Protein AF-A0A940IIM4-F1 (afdb_monomer)

Foldseek 3Di:
DDDDDDDDDDDDDDDDDDDDDDDDDPPDDDPDDDPPPDFFWKDFPDPLDIQGVVQVWDWDQDQVQQWIKTAHPVRQKMKIWGWPHQPADAQDKIKIQIDIGPGPDDPRIFIWGFHDDDDQWTWIDGPTMIGIHGRD

Nearest PDB structures (foldseek):
  1lf9-assembly2_B  TM=3.739E-01  e=6.041E-01  Thermoanaerobacterium thermosaccharolyticum
  4oru-assembly3_B  TM=4.329E-01  e=4.471E+00  Homo sapiens
  6szw-assembly1_C  TM=2.345E-01  e=4.242E+00  Homo sapiens
  6szw-assembly1_A  TM=2.875E-01  e=8.869E+00  Homo sapiens

Mean predicted aligned error: 13.31 Å

pLDDT: mean 73.05, std 22.97, range [29.28, 95.75]

Secondary structure (DSSP, 8-state):
----------------------------S-TT--TT--SSEEEETTTTEEEEGGGT-EEEEETTTTEEEEE-TTSS-EEEEEESS---STT-EEEEEEEEESS----SEEEEEEEEEETTEEEEE-SS-EEEEE--

Solvent-accessible surface area (backbone atoms only — not comparable to full-atom values): 8562 Å² total; per-residue (Å²): 133,82,90,82,91,79,90,85,89,80,83,88,82,86,89,76,81,89,81,82,90,80,79,85,73,83,75,72,92,67,91,83,72,66,95,77,80,83,60,48,28,46,38,34,73,86,86,64,46,73,50,39,46,92,77,60,33,46,77,48,77,37,64,93,71,29,33,42,34,43,30,40,80,87,59,74,32,37,40,41,34,36,38,77,53,80,75,71,53,65,77,41,76,38,45,34,36,45,48,71,39,89,58,75,90,64,68,57,68,40,71,28,33,24,78,41,62,57,94,62,33,30,32,35,41,40,99,69,45,33,37,30,40,69,57,106

Radius of gyration: 24.55 Å; Cα contacts (8 Å, |Δi|>4): 242; chains: 1; bounding box: 95×34×37 Å

Sequence (136 aa):
MKRYLMFAASAAALFLAAGCSEEQKTAAVFGGFDTECRTVGLYFPGALGSFTEEYGVQVCMNPQRRTFRLQDSDQSRFAHVVFSSVPSVVSDRVTAEVTVRGLAAVGSSIEMEVVKAEGNRVWLSSETVNMIIPAL

Structure (mmCIF, N/CA/C/O backbone):
data_AF-A0A940IIM4-F1
#
_entry.id   AF-A0A940IIM4-F1
#
loop_
_atom_site.group_PDB
_atom_site.id
_atom_site.type_symbol
_atom_site.label_atom_id
_atom_site.label_alt_id
_atom_site.label_comp_id
_atom_site.label_asym_id
_atom_site.label_entity_id
_atom_site.label_seq_id
_atom_site.pdbx_PDB_ins_code
_atom_site.Cartn_x
_atom_site.Cartn_y
_atom_site.Cartn_z
_atom_site.occupancy
_atom_site.B_iso_or_equiv
_atom_site.auth_seq_id
_atom_site.auth_comp_id
_atom_site.auth_asym_id
_atom_site.auth_atom_id
_atom_site.pdbx_PDB_model_num
ATOM 1 N N . MET A 1 1 ? -81.853 -18.417 -5.740 1.00 37.16 1 MET A N 1
ATO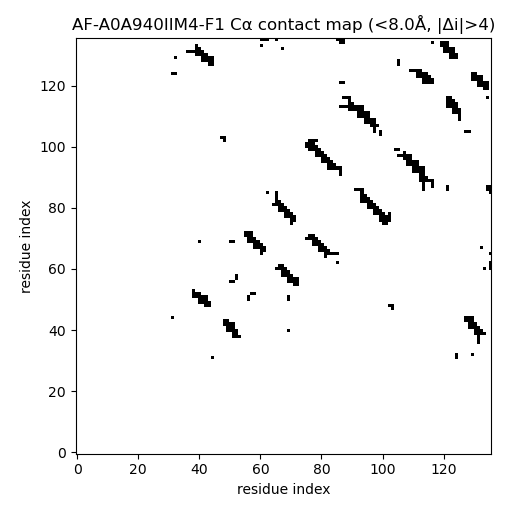M 2 C CA . MET A 1 1 ? -81.445 -19.581 -4.920 1.00 37.16 1 MET A CA 1
ATOM 3 C C . MET A 1 1 ? -79.913 -19.638 -4.869 1.00 37.16 1 MET A C 1
ATOM 5 O O . MET A 1 1 ? -79.323 -19.447 -5.916 1.00 37.16 1 MET A O 1
ATOM 9 N N . LYS A 1 2 ? -79.335 -19.808 -3.660 1.00 34.62 2 LYS A N 1
ATOM 10 C CA . LYS A 1 2 ? -78.003 -20.357 -3.239 1.00 34.62 2 LYS A CA 1
ATOM 11 C C . LYS A 1 2 ? -76.786 -20.231 -4.204 1.00 34.62 2 LYS A C 1
ATOM 13 O O . LYS A 1 2 ? -76.852 -20.759 -5.299 1.00 34.62 2 LYS A O 1
ATOM 18 N N . ARG A 1 3 ? -75.729 -19.458 -3.848 1.00 40.84 3 ARG A N 1
ATOM 19 C CA . ARG A 1 3 ? -74.383 -19.840 -3.271 1.00 40.84 3 ARG A CA 1
ATOM 20 C C . ARG A 1 3 ? -73.577 -20.818 -4.165 1.00 40.84 3 ARG A C 1
ATOM 22 O O . ARG A 1 3 ? -74.174 -21.777 -4.618 1.00 40.84 3 ARG A O 1
ATOM 29 N N . TYR A 1 4 ? -72.299 -20.593 -4.529 1.00 36.41 4 TYR A N 1
ATOM 30 C CA . TYR A 1 4 ? -71.030 -20.759 -3.761 1.00 36.41 4 TYR A CA 1
ATOM 31 C C . TYR A 1 4 ? -69.839 -20.046 -4.488 1.00 36.41 4 TYR A C 1
ATOM 33 O O . TYR A 1 4 ? -69.863 -19.993 -5.710 1.00 36.41 4 TYR A O 1
ATOM 41 N N . LEU A 1 5 ? -68.951 -19.290 -3.797 1.00 34.78 5 LEU A N 1
ATOM 42 C CA . LEU A 1 5 ? -67.519 -19.580 -3.449 1.00 34.78 5 LEU A CA 1
ATOM 43 C C . LEU A 1 5 ? -66.604 -19.971 -4.647 1.00 34.78 5 LEU A C 1
ATOM 45 O O . LEU A 1 5 ? -67.006 -20.819 -5.421 1.00 34.78 5 LEU A O 1
ATOM 49 N N . MET A 1 6 ? -65.345 -19.543 -4.846 1.00 30.58 6 MET A N 1
ATOM 50 C CA . MET A 1 6 ? -64.357 -18.715 -4.130 1.00 30.58 6 MET A CA 1
ATOM 51 C C . MET A 1 6 ? -63.137 -18.504 -5.082 1.00 30.58 6 MET A C 1
ATOM 53 O O . MET A 1 6 ? -62.854 -19.386 -5.883 1.00 30.58 6 MET A O 1
ATOM 57 N N . PHE A 1 7 ? -62.451 -17.356 -4.976 1.00 31.06 7 PHE A N 1
ATOM 58 C CA . PHE A 1 7 ? -61.036 -17.026 -5.292 1.00 31.06 7 PHE A CA 1
ATOM 59 C C . PHE A 1 7 ? -60.183 -17.861 -6.280 1.00 31.06 7 PHE A C 1
ATOM 61 O O . PHE A 1 7 ? -59.894 -19.021 -6.015 1.00 31.06 7 PHE A O 1
ATOM 68 N N . ALA A 1 8 ? -59.556 -17.173 -7.250 1.00 32.66 8 ALA A N 1
ATOM 69 C CA . ALA A 1 8 ? -58.097 -17.204 -7.476 1.00 32.66 8 ALA A CA 1
ATOM 70 C C . ALA A 1 8 ? -57.668 -16.098 -8.465 1.00 32.66 8 ALA A C 1
ATOM 72 O O . ALA A 1 8 ? -58.083 -16.089 -9.620 1.00 32.66 8 ALA A O 1
ATOM 73 N N . ALA A 1 9 ? -56.829 -15.169 -8.001 1.00 41.44 9 ALA A N 1
ATOM 74 C CA . ALA A 1 9 ? -56.114 -14.198 -8.823 1.00 41.44 9 ALA A CA 1
ATOM 75 C C . ALA A 1 9 ? -54.697 -14.727 -9.114 1.00 41.44 9 ALA A C 1
ATOM 77 O O . ALA A 1 9 ? -53.986 -15.121 -8.192 1.00 41.44 9 ALA A O 1
ATOM 78 N N . SER A 1 10 ? -54.290 -14.745 -10.384 1.00 33.25 10 SER A N 1
ATOM 79 C CA . SER A 1 10 ? -52.907 -14.964 -10.845 1.00 33.25 10 SER A CA 1
ATOM 80 C C . SER A 1 10 ? -52.863 -14.558 -12.325 1.00 33.25 10 SER A C 1
ATOM 82 O O . SER A 1 10 ? -53.658 -15.074 -13.100 1.00 33.25 10 SER A O 1
ATOM 84 N N . ALA A 1 11 ? -52.208 -13.463 -12.716 1.00 32.41 11 ALA A N 1
ATOM 85 C CA . ALA A 1 11 ? -50.764 -13.251 -12.887 1.00 32.41 11 ALA A CA 1
ATOM 86 C C . ALA A 1 11 ? -50.351 -13.379 -14.369 1.00 32.41 11 ALA A C 1
ATOM 88 O O . ALA A 1 11 ? -50.888 -14.208 -15.094 1.00 32.41 11 ALA A O 1
ATOM 89 N N . ALA A 1 12 ? -49.347 -12.577 -14.745 1.00 33.41 12 ALA A N 1
ATOM 90 C CA . ALA A 1 12 ? -48.648 -12.499 -16.035 1.00 33.41 12 ALA A CA 1
ATOM 91 C C . ALA A 1 12 ? -49.372 -11.751 -17.173 1.00 33.41 12 ALA A C 1
ATOM 93 O O . ALA A 1 12 ? -50.559 -11.922 -17.401 1.00 33.41 12 ALA A O 1
ATOM 94 N N . ALA A 1 13 ? -48.719 -10.942 -18.000 1.00 34.78 13 ALA A N 1
ATOM 95 C CA . ALA A 1 13 ? -47.418 -10.278 -17.960 1.00 34.78 13 ALA A CA 1
ATOM 96 C C . ALA A 1 13 ? -47.465 -9.285 -19.133 1.00 34.78 13 ALA A C 1
ATOM 98 O O . ALA A 1 13 ? -47.603 -9.711 -20.278 1.00 34.78 13 ALA A O 1
ATOM 99 N N . LEU A 1 14 ? -47.380 -7.981 -18.871 1.00 34.72 14 LEU A N 1
ATOM 100 C CA . LEU A 1 14 ? -47.212 -6.980 -19.924 1.00 34.72 14 LEU A CA 1
ATOM 101 C C . LEU A 1 14 ? -45.745 -6.541 -19.897 1.00 34.72 14 LEU A C 1
ATOM 103 O O . LEU A 1 14 ? -45.348 -5.731 -19.064 1.00 34.72 14 LEU A O 1
ATOM 107 N N . PHE A 1 15 ? -44.924 -7.132 -20.765 1.00 34.31 15 PHE A N 1
ATOM 108 C CA . PHE A 1 15 ? -43.585 -6.619 -21.044 1.00 34.31 15 PHE A CA 1
ATOM 109 C C . PHE A 1 15 ? -43.740 -5.357 -21.900 1.00 34.31 15 PHE A C 1
ATOM 111 O O . PHE A 1 15 ? -44.041 -5.451 -23.090 1.00 34.31 15 PHE A O 1
ATOM 118 N N . LEU A 1 16 ? -43.541 -4.182 -21.300 1.00 38.44 16 LEU A N 1
ATOM 119 C CA . LEU A 1 16 ? -43.208 -2.966 -22.037 1.00 38.44 16 LEU A CA 1
ATOM 120 C C . LEU A 1 16 ? -41.728 -2.656 -21.824 1.00 38.44 16 LEU A C 1
ATOM 122 O O . LEU A 1 16 ? -41.236 -2.613 -20.698 1.00 38.44 16 LEU A O 1
ATOM 126 N N . ALA A 1 17 ? -41.032 -2.472 -22.938 1.00 41.31 17 ALA A N 1
ATOM 127 C CA . ALA A 1 17 ? -39.642 -2.075 -22.989 1.00 41.31 17 ALA A CA 1
ATOM 128 C C . ALA A 1 17 ? -39.468 -0.562 -22.776 1.00 41.31 17 ALA A C 1
ATOM 130 O O . ALA A 1 17 ? -40.323 0.229 -23.163 1.00 41.31 17 ALA A O 1
ATOM 131 N N . ALA A 1 18 ? -38.265 -0.237 -22.295 1.00 39.12 18 ALA A N 1
ATOM 132 C CA . ALA A 1 18 ? -37.497 0.989 -22.511 1.00 39.12 18 ALA A CA 1
ATOM 133 C C . ALA A 1 18 ? -37.962 2.289 -21.826 1.00 39.12 18 ALA A C 1
ATOM 135 O O . ALA A 1 18 ? -38.990 2.870 -22.154 1.00 39.12 18 ALA A O 1
ATOM 136 N N . GLY A 1 19 ? -37.087 2.820 -20.966 1.00 30.81 19 GLY A N 1
ATOM 137 C CA . GLY A 1 19 ? -37.141 4.214 -20.530 1.00 30.81 19 GLY A CA 1
ATOM 138 C C . GLY A 1 19 ? -36.166 4.526 -19.399 1.00 30.81 19 GLY A C 1
ATOM 139 O O . GLY A 1 19 ? -36.489 4.295 -18.246 1.00 30.81 19 GLY A O 1
ATOM 140 N N . CYS A 1 20 ? -34.980 5.008 -19.774 1.00 29.28 20 CYS A N 1
ATOM 141 C CA . CYS A 1 20 ? -33.985 5.778 -19.018 1.00 29.28 20 CYS A CA 1
ATOM 142 C C . CYS A 1 20 ? -33.944 5.680 -17.480 1.00 29.28 20 CYS A C 1
ATOM 144 O O . CYS A 1 20 ? -34.740 6.266 -16.755 1.00 29.28 20 CYS A O 1
ATOM 146 N N . SER A 1 21 ? -32.873 5.029 -17.026 1.00 44.31 21 SER A N 1
ATOM 147 C CA . SER A 1 21 ? -32.283 5.139 -15.694 1.00 44.31 21 SER A CA 1
ATOM 148 C C . SER A 1 21 ? -31.829 6.575 -15.407 1.00 44.31 21 SER A C 1
ATOM 150 O O . SER A 1 21 ? -30.899 7.051 -16.054 1.00 44.31 21 SER A O 1
ATOM 152 N N . GLU A 1 22 ? -32.372 7.183 -14.360 1.00 40.38 22 GLU A N 1
ATOM 153 C CA . GLU A 1 22 ? -31.678 8.188 -13.552 1.00 40.38 22 GLU A CA 1
ATOM 154 C C . GLU A 1 22 ? -31.971 7.889 -12.080 1.00 40.38 22 GLU A C 1
ATOM 156 O O . GLU A 1 22 ? -32.829 8.501 -11.451 1.00 40.38 22 GLU A O 1
ATOM 161 N N . GLU A 1 23 ? -31.267 6.905 -11.520 1.00 41.72 23 GLU A N 1
ATOM 162 C CA . GLU A 1 23 ? -31.145 6.806 -10.069 1.00 41.72 23 GLU A CA 1
ATOM 163 C C . GLU A 1 23 ? -29.920 7.616 -9.645 1.00 41.72 23 GLU A C 1
ATOM 165 O O . GLU A 1 23 ? -28.772 7.276 -9.941 1.00 41.72 23 GLU A O 1
ATOM 170 N N . GLN A 1 24 ? -30.205 8.746 -8.994 1.00 42.72 24 GLN A N 1
ATOM 171 C CA . GLN A 1 24 ? -29.242 9.633 -8.356 1.00 42.72 24 GLN A CA 1
ATOM 172 C C . GLN A 1 24 ? -28.289 8.826 -7.474 1.00 42.72 24 GLN A C 1
ATOM 174 O O . GLN A 1 24 ? -28.634 8.411 -6.369 1.00 42.72 24 GLN A O 1
ATOM 179 N N . LYS A 1 25 ? -27.052 8.651 -7.938 1.00 33.31 25 LYS A N 1
ATOM 180 C CA . LYS A 1 25 ? -25.960 8.200 -7.085 1.00 33.31 25 LYS A CA 1
ATOM 181 C C . LYS A 1 25 ? -25.327 9.438 -6.472 1.00 33.31 25 LYS A C 1
ATOM 183 O O . LYS A 1 25 ? -24.528 10.125 -7.104 1.00 33.31 25 LYS A O 1
ATOM 188 N N . THR A 1 26 ? -25.703 9.730 -5.232 1.00 32.69 26 THR A N 1
ATOM 189 C CA . THR A 1 26 ? -24.929 10.567 -4.315 1.00 32.69 26 THR A CA 1
ATOM 190 C C . THR A 1 26 ? -23.559 9.911 -4.144 1.00 32.69 26 THR A C 1
ATOM 192 O O . THR A 1 26 ? -23.334 9.092 -3.256 1.00 32.69 26 THR A O 1
ATOM 195 N N . ALA A 1 27 ? -22.644 10.219 -5.061 1.00 34.84 27 ALA A N 1
ATOM 196 C CA . ALA A 1 27 ? -21.234 9.923 -4.912 1.00 34.84 27 ALA A CA 1
ATOM 197 C C . ALA A 1 27 ? -20.710 10.865 -3.829 1.00 34.84 27 ALA A C 1
ATOM 199 O O . ALA A 1 27 ? -20.414 12.034 -4.077 1.00 34.84 27 ALA A O 1
ATOM 200 N N . ALA A 1 28 ? -20.691 10.362 -2.597 1.00 33.69 28 ALA A N 1
ATOM 201 C CA . ALA A 1 28 ? -19.952 10.988 -1.522 1.00 33.69 28 ALA A CA 1
ATOM 202 C C . ALA A 1 28 ? -18.497 11.164 -1.974 1.00 33.69 28 ALA A C 1
ATOM 204 O O . ALA A 1 28 ? -17.912 10.289 -2.613 1.00 33.69 28 ALA A O 1
ATOM 205 N N . VAL A 1 29 ? -17.967 12.339 -1.666 1.00 38.88 29 VAL A N 1
ATOM 206 C CA . VAL A 1 29 ? -16.629 12.819 -1.990 1.00 38.88 29 VAL A CA 1
ATOM 207 C C . VAL A 1 29 ? -15.575 11.838 -1.459 1.00 38.88 29 VAL A C 1
ATOM 209 O O . VAL A 1 29 ? -15.171 11.920 -0.308 1.00 38.88 29 VAL A O 1
ATOM 212 N N . PHE A 1 30 ? -15.128 10.918 -2.310 1.00 40.50 30 PHE A N 1
ATOM 213 C CA . PHE A 1 30 ? -13.870 10.185 -2.176 1.00 40.50 30 PHE A CA 1
ATOM 214 C C . PHE A 1 30 ? -13.122 10.380 -3.489 1.00 40.50 30 PHE A C 1
ATOM 216 O O . PHE A 1 30 ? -13.256 9.603 -4.434 1.00 40.50 30 PHE A O 1
ATOM 223 N N . GLY A 1 31 ? -12.398 11.493 -3.590 1.00 37.97 31 GLY A N 1
ATOM 224 C CA . GLY A 1 31 ? -11.491 11.699 -4.707 1.00 37.97 31 GLY A CA 1
ATOM 225 C C . GLY A 1 31 ? -10.435 10.596 -4.702 1.00 37.97 31 GLY A C 1
ATOM 226 O O . GLY A 1 31 ? -9.618 10.545 -3.793 1.00 37.97 31 GLY A O 1
ATOM 227 N N . GLY A 1 32 ? -10.453 9.732 -5.720 1.00 45.22 32 GLY A N 1
ATOM 228 C CA . GLY A 1 32 ? -9.254 9.007 -6.137 1.00 45.22 32 GLY A CA 1
ATOM 229 C C . GLY A 1 32 ? -9.166 7.503 -5.874 1.00 45.22 32 GLY A C 1
ATOM 230 O O . GLY A 1 32 ? -8.052 6.998 -5.901 1.00 45.22 32 GLY A O 1
ATOM 231 N N . PHE A 1 33 ? -10.259 6.757 -5.690 1.00 44.47 33 PHE A N 1
ATOM 232 C CA . PHE A 1 33 ? -10.231 5.310 -5.961 1.00 44.47 33 PHE A CA 1
ATOM 233 C C . PHE A 1 33 ? -11.003 5.035 -7.242 1.00 44.47 33 PHE A C 1
ATOM 235 O O . PHE A 1 33 ? -12.233 5.065 -7.253 1.00 44.47 33 PHE A O 1
ATOM 242 N N . ASP A 1 34 ? -10.275 4.786 -8.330 1.00 48.03 34 ASP A N 1
ATOM 243 C CA . ASP A 1 34 ? -10.913 4.319 -9.551 1.00 48.03 34 ASP A CA 1
ATOM 244 C C . ASP A 1 34 ? -11.561 2.963 -9.251 1.00 48.03 34 ASP A C 1
ATOM 246 O O . ASP A 1 34 ? -10.936 2.074 -8.661 1.00 48.03 34 ASP A O 1
ATOM 250 N N . THR A 1 35 ? -12.828 2.806 -9.626 1.00 47.91 35 THR A N 1
ATOM 251 C CA . THR A 1 35 ? -13.680 1.632 -9.347 1.00 47.91 35 THR A CA 1
ATOM 252 C C . THR A 1 35 ? -13.138 0.294 -9.892 1.00 47.91 35 THR A C 1
ATOM 254 O O . THR A 1 35 ? -13.760 -0.758 -9.708 1.00 47.91 35 THR A O 1
ATOM 257 N N . GLU A 1 36 ? -11.974 0.320 -10.539 1.00 49.16 36 GLU A N 1
ATOM 258 C CA . GLU A 1 36 ? -11.252 -0.806 -11.129 1.00 49.16 36 GLU A CA 1
ATOM 259 C C . GLU A 1 36 ? -10.174 -1.411 -10.212 1.00 49.16 36 GLU A C 1
ATOM 261 O O . GLU A 1 36 ? -9.768 -2.552 -10.432 1.00 49.16 36 GLU A O 1
ATOM 266 N N . CYS A 1 37 ? -9.740 -0.722 -9.147 1.00 58.34 37 CYS A N 1
ATOM 267 C CA . CYS A 1 37 ? -8.725 -1.258 -8.230 1.00 58.34 37 CYS A CA 1
ATOM 268 C C . CYS A 1 37 ? -9.311 -2.404 -7.386 1.00 58.34 37 CYS A C 1
ATOM 270 O O . CYS A 1 37 ? -10.020 -2.178 -6.399 1.00 58.34 37 CYS A O 1
ATOM 272 N N . ARG A 1 38 ? -9.029 -3.653 -7.779 1.00 67.62 38 ARG A N 1
ATOM 273 C CA . ARG A 1 38 ? -9.605 -4.859 -7.156 1.00 67.62 38 ARG A CA 1
ATOM 274 C C . ARG A 1 38 ? -8.589 -5.808 -6.544 1.00 67.62 38 ARG A C 1
ATOM 276 O O . ARG A 1 38 ? -9.009 -6.747 -5.871 1.00 67.62 38 ARG A O 1
ATOM 283 N N . THR A 1 39 ? -7.294 -5.607 -6.743 1.00 82.25 39 THR A N 1
ATOM 284 C CA . THR A 1 39 ? -6.260 -6.552 -6.300 1.00 82.25 39 THR A CA 1
ATOM 285 C C . THR A 1 39 ? -5.222 -5.891 -5.413 1.00 82.25 39 THR A C 1
ATOM 287 O O . THR A 1 39 ? -5.086 -4.667 -5.391 1.00 82.25 39 THR A O 1
ATOM 290 N N . VAL A 1 40 ? -4.533 -6.708 -4.615 1.00 87.94 40 VAL A N 1
ATOM 291 C CA . VAL A 1 40 ? -3.495 -6.234 -3.699 1.00 87.94 40 VAL A CA 1
ATOM 292 C C . VAL A 1 40 ? -2.383 -5.578 -4.516 1.00 87.94 40 VAL A C 1
ATOM 294 O O . VAL A 1 40 ? -1.917 -6.134 -5.514 1.00 87.94 40 VAL A O 1
ATOM 297 N N . GLY A 1 41 ? -1.994 -4.367 -4.125 1.00 89.69 41 GLY A N 1
ATOM 298 C CA . GLY A 1 41 ? -1.122 -3.547 -4.952 1.00 89.69 41 GLY A CA 1
ATOM 299 C C . GLY A 1 41 ? -0.893 -2.124 -4.451 1.00 89.69 41 GLY A C 1
ATOM 300 O O . GLY A 1 41 ? -1.578 -1.648 -3.544 1.00 89.69 41 GLY A O 1
ATOM 301 N N . LEU A 1 42 ? 0.069 -1.452 -5.088 1.00 88.31 42 LEU A N 1
ATOM 302 C CA . LEU A 1 42 ? 0.279 -0.003 -5.046 1.00 88.31 42 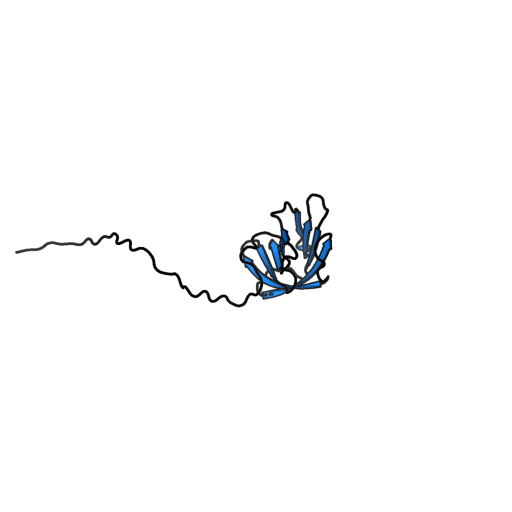LEU A CA 1
ATOM 303 C C . LEU A 1 42 ? -0.205 0.609 -6.369 1.00 88.31 42 LEU A C 1
ATOM 305 O O . LEU A 1 42 ? 0.130 0.119 -7.450 1.00 88.31 42 LEU A O 1
ATOM 309 N N . TYR A 1 43 ? -0.946 1.707 -6.278 1.00 86.25 43 TYR A N 1
ATOM 310 C CA . TYR A 1 43 ? -1.543 2.416 -7.404 1.00 86.25 43 TYR A CA 1
ATOM 311 C C . TYR A 1 43 ? -1.148 3.889 -7.338 1.00 86.25 43 TYR A C 1
ATOM 313 O O . TYR A 1 43 ? -1.412 4.563 -6.341 1.00 86.25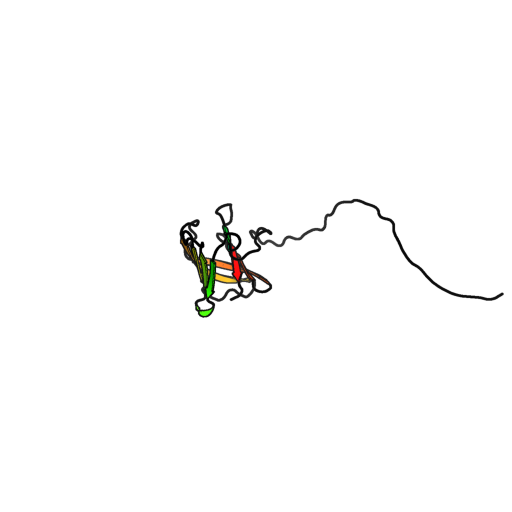 43 TYR A O 1
ATOM 321 N N . PHE A 1 44 ? -0.527 4.393 -8.402 1.00 79.94 44 PHE A N 1
ATOM 322 C CA . PHE A 1 44 ? -0.118 5.789 -8.493 1.00 79.94 44 PHE A CA 1
ATOM 323 C C . PHE A 1 44 ? -1.151 6.579 -9.307 1.00 79.94 44 PHE A C 1
ATOM 325 O O . PHE A 1 44 ? -1.386 6.238 -10.472 1.00 79.94 44 PHE A O 1
ATOM 332 N N . PRO A 1 45 ? -1.778 7.626 -8.738 1.00 73.44 45 P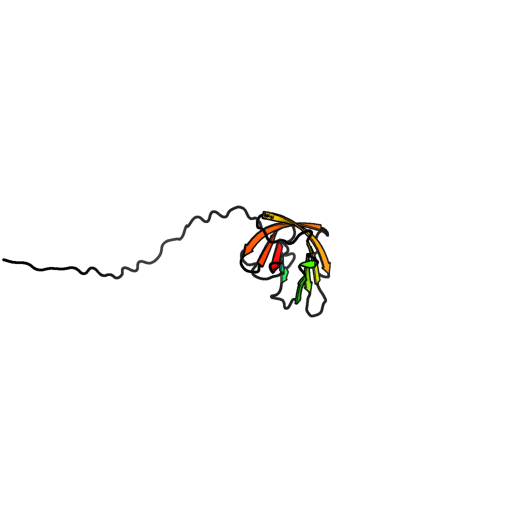RO A N 1
ATOM 333 C CA . PRO A 1 45 ? -2.682 8.491 -9.489 1.00 73.44 45 PRO A CA 1
ATOM 334 C C 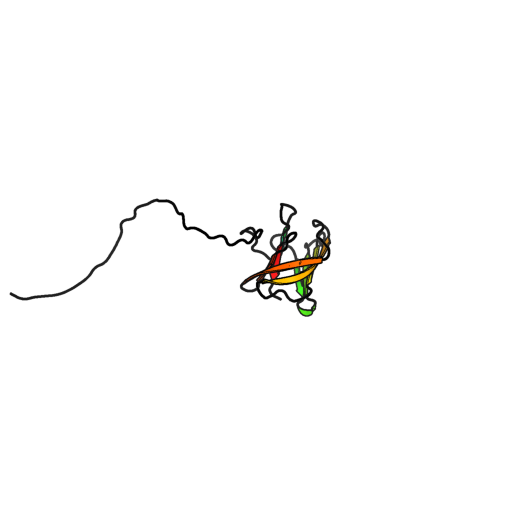. PRO A 1 45 ? -2.005 9.082 -10.740 1.00 73.44 45 PRO A C 1
ATOM 336 O O . PRO A 1 45 ? -0.826 9.427 -10.713 1.00 73.44 45 PRO A O 1
ATOM 339 N N . GLY A 1 46 ? -2.748 9.223 -11.845 1.00 64.00 46 GLY A N 1
ATOM 340 C CA . GLY A 1 46 ? -2.287 9.980 -13.022 1.00 64.00 46 GLY A CA 1
ATOM 341 C C . GLY A 1 46 ? -1.344 9.249 -13.989 1.00 64.00 46 GLY A C 1
ATOM 342 O O . GLY A 1 46 ? -0.380 9.842 -14.457 1.00 64.00 46 GLY A O 1
ATOM 343 N N . ALA A 1 47 ? -1.620 7.981 -14.320 1.00 53.78 47 ALA A N 1
ATOM 344 C CA . ALA A 1 47 ? -0.854 7.166 -15.284 1.00 53.78 47 ALA A CA 1
ATOM 345 C C . ALA A 1 47 ? 0.627 6.911 -14.921 1.00 53.78 47 ALA A C 1
ATOM 347 O O . ALA A 1 47 ? 1.388 6.390 -15.734 1.00 53.78 47 ALA A O 1
ATOM 348 N N . LEU A 1 48 ? 1.024 7.199 -13.678 1.00 59.66 48 LEU A N 1
ATOM 349 C CA . LEU A 1 48 ? 2.365 6.932 -13.143 1.00 59.66 48 LEU A CA 1
ATOM 350 C C . LEU A 1 48 ? 2.661 5.429 -12.953 1.00 59.66 48 LEU A C 1
ATOM 352 O O . LEU A 1 48 ? 3.805 5.046 -12.706 1.00 59.66 48 LEU A O 1
ATOM 356 N N . GLY A 1 49 ? 1.645 4.578 -13.117 1.00 68.12 49 GLY A N 1
ATOM 357 C CA . GLY A 1 49 ? 1.752 3.122 -13.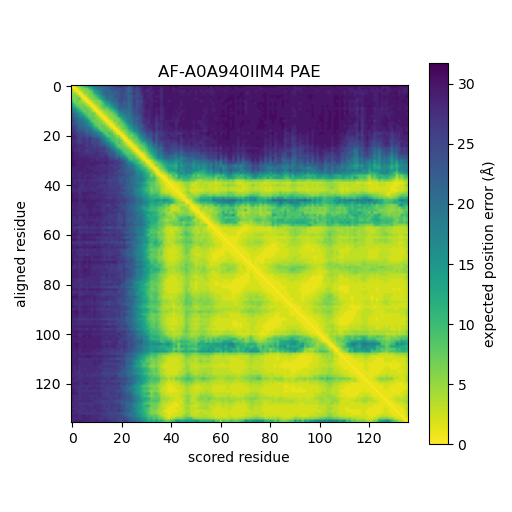135 1.00 68.12 49 GLY A CA 1
ATOM 358 C C . GLY A 1 49 ? 1.055 2.448 -11.956 1.00 68.12 49 GLY A C 1
ATOM 359 O O . GLY A 1 49 ? 0.497 3.088 -11.065 1.00 68.12 49 GLY A O 1
ATOM 360 N N . SER A 1 50 ? 1.082 1.120 -11.957 1.00 72.75 50 SER A N 1
ATOM 361 C CA . SER A 1 50 ? 0.600 0.287 -10.858 1.00 72.75 50 SER A CA 1
ATOM 362 C C . SER A 1 50 ? 1.553 -0.882 -10.630 1.00 72.75 50 SER A C 1
ATOM 364 O O . SER A 1 50 ? 2.330 -1.268 -11.509 1.00 72.75 50 SER A O 1
ATOM 366 N N . PHE A 1 51 ? 1.521 -1.419 -9.418 1.00 78.69 51 PHE A N 1
ATOM 367 C CA . PHE A 1 51 ? 2.300 -2.578 -9.021 1.00 78.69 51 PHE A CA 1
ATOM 368 C C . PHE A 1 51 ? 1.391 -3.512 -8.230 1.00 78.69 51 PHE A C 1
ATOM 370 O O . PHE A 1 51 ? 1.065 -3.219 -7.082 1.00 78.69 51 PHE A O 1
ATOM 377 N N . THR A 1 52 ? 0.908 -4.580 -8.867 1.00 77.81 52 THR A N 1
ATOM 378 C CA . THR A 1 52 ? -0.215 -5.392 -8.366 1.00 77.81 52 THR A CA 1
ATOM 379 C C . THR A 1 52 ? 0.028 -6.888 -8.567 1.00 77.81 52 THR A C 1
ATOM 381 O O . THR A 1 52 ? 0.804 -7.288 -9.437 1.00 77.81 52 THR A O 1
ATOM 384 N N . GLU A 1 53 ? -0.663 -7.722 -7.784 1.00 70.19 53 GLU A N 1
ATOM 385 C CA . GLU A 1 53 ? -0.622 -9.194 -7.886 1.00 70.19 53 GLU A CA 1
ATOM 386 C C . GLU A 1 53 ? -0.927 -9.735 -9.291 1.00 70.19 53 GLU A C 1
ATOM 388 O O . GLU A 1 53 ? -0.378 -10.761 -9.690 1.00 70.19 53 GLU A O 1
ATOM 393 N N . GLU A 1 54 ? -1.766 -9.041 -10.062 1.00 68.88 54 GLU A N 1
ATOM 394 C CA . GLU A 1 54 ? -2.174 -9.466 -11.409 1.00 68.88 54 GLU A CA 1
ATOM 395 C C . GLU A 1 54 ? -0.995 -9.587 -12.382 1.00 68.88 54 GLU A C 1
ATOM 397 O O . GLU A 1 54 ? -1.057 -10.364 -13.333 1.00 68.88 54 GLU A O 1
ATOM 402 N N . TYR A 1 55 ? 0.108 -8.882 -12.119 1.00 71.31 55 TYR A N 1
ATOM 403 C CA . TYR A 1 55 ? 1.304 -8.891 -12.960 1.00 71.31 55 TYR A CA 1
ATOM 404 C C . TYR A 1 55 ? 2.352 -9.934 -12.537 1.00 71.31 55 TYR A C 1
ATOM 406 O O . TYR A 1 55 ? 3.518 -9.816 -12.903 1.00 71.31 55 TYR A O 1
ATOM 414 N N . GLY A 1 56 ? 1.962 -10.960 -11.769 1.00 66.50 56 GLY A N 1
ATOM 415 C CA . GLY A 1 56 ? 2.886 -12.009 -11.312 1.00 66.50 56 GLY A CA 1
ATOM 416 C C . GLY A 1 56 ? 3.814 -11.550 -10.183 1.00 66.50 56 GLY A C 1
ATOM 417 O O . GLY A 1 56 ? 4.921 -12.067 -10.021 1.00 66.50 56 GLY A O 1
ATOM 418 N N . VAL A 1 57 ? 3.363 -10.563 -9.410 1.00 82.00 57 VAL A N 1
ATOM 419 C CA . VAL A 1 57 ? 4.101 -9.973 -8.294 1.00 82.00 57 VAL A CA 1
ATOM 420 C C . VAL A 1 57 ? 3.978 -10.865 -7.059 1.00 82.00 57 VAL A C 1
ATOM 422 O O . VAL A 1 57 ? 2.890 -11.286 -6.672 1.00 82.00 57 VAL A O 1
ATOM 425 N N . GLN A 1 58 ? 5.106 -11.139 -6.411 1.00 87.38 58 GLN A N 1
ATOM 426 C CA . GLN A 1 58 ? 5.150 -11.796 -5.111 1.00 87.38 58 GLN A CA 1
ATOM 427 C C . GLN A 1 58 ? 4.771 -10.808 -4.013 1.00 87.38 58 GLN A C 1
ATOM 429 O O . GLN A 1 58 ? 5.326 -9.708 -3.933 1.00 87.38 58 GLN A O 1
ATOM 434 N N . VAL A 1 59 ? 3.871 -11.238 -3.132 1.00 88.62 59 VAL A N 1
ATOM 435 C CA . VAL A 1 59 ? 3.393 -10.443 -2.001 1.00 88.62 59 VAL A CA 1
ATOM 436 C C . VAL A 1 59 ? 3.846 -11.074 -0.701 1.00 88.62 59 VAL A C 1
ATOM 438 O O . VAL A 1 59 ? 3.659 -12.267 -0.469 1.00 88.62 59 VAL A O 1
ATOM 441 N N . CYS A 1 60 ? 4.444 -10.264 0.162 1.00 88.88 60 CYS A N 1
ATOM 442 C CA . CYS A 1 60 ? 4.829 -10.665 1.502 1.00 88.88 60 CYS A CA 1
ATOM 443 C C . CYS A 1 60 ? 4.309 -9.652 2.512 1.00 88.88 60 CYS A C 1
ATOM 445 O O . CYS A 1 60 ? 4.397 -8.439 2.315 1.00 88.88 60 CYS A O 1
ATOM 447 N N . MET A 1 61 ? 3.787 -10.168 3.616 1.00 88.75 61 MET A N 1
ATOM 448 C CA . MET A 1 61 ? 3.213 -9.369 4.678 1.00 88.75 61 MET A CA 1
ATOM 449 C C . MET A 1 61 ? 3.672 -9.901 6.033 1.00 88.75 61 MET A C 1
ATOM 451 O O . MET A 1 61 ? 3.724 -11.110 6.253 1.00 88.75 61 MET A O 1
ATOM 455 N N . ASN A 1 62 ? 4.030 -8.994 6.940 1.00 90.50 62 ASN A N 1
ATOM 456 C CA . ASN A 1 62 ? 4.424 -9.333 8.302 1.00 90.50 62 ASN A CA 1
ATOM 457 C C . ASN A 1 62 ? 3.751 -8.370 9.294 1.00 90.50 62 ASN A C 1
ATOM 459 O O . ASN A 1 62 ? 4.222 -7.238 9.436 1.00 90.50 62 ASN A O 1
ATOM 463 N N . PRO A 1 63 ? 2.698 -8.811 10.008 1.00 85.69 63 PRO A N 1
ATOM 464 C CA . PRO A 1 63 ? 1.991 -7.977 10.980 1.00 85.69 63 PRO A CA 1
ATOM 465 C C . PRO A 1 63 ? 2.828 -7.539 12.173 1.00 85.69 63 PRO A C 1
ATOM 467 O O . PRO A 1 63 ? 2.748 -6.386 12.588 1.00 85.69 63 PRO A O 1
ATOM 470 N N . GLN A 1 64 ? 3.708 -8.406 12.678 1.00 89.75 64 GLN A N 1
ATOM 471 C CA . GLN A 1 64 ? 4.580 -8.070 13.809 1.00 89.75 64 GLN A CA 1
ATOM 472 C C . GLN A 1 64 ? 5.527 -6.917 13.466 1.00 89.75 64 GLN A C 1
ATOM 474 O O . GLN A 1 64 ? 5.794 -6.047 14.295 1.00 89.75 64 GLN A O 1
ATOM 479 N N . ARG A 1 65 ? 6.021 -6.899 12.224 1.00 91.12 65 ARG A N 1
ATOM 480 C CA . ARG A 1 65 ? 6.906 -5.848 11.709 1.00 91.12 65 ARG A CA 1
ATOM 481 C C . ARG A 1 65 ? 6.153 -4.717 11.006 1.00 91.12 65 ARG A C 1
ATOM 483 O O . ARG A 1 65 ? 6.791 -3.737 10.639 1.00 91.12 65 ARG A O 1
ATOM 490 N N . ARG A 1 66 ? 4.832 -4.849 10.824 1.00 94.25 66 ARG A N 1
ATOM 491 C CA . ARG A 1 66 ? 3.961 -3.940 10.056 1.00 94.25 66 ARG A CA 1
ATOM 492 C C . ARG A 1 66 ? 4.494 -3.656 8.653 1.00 94.25 66 ARG A C 1
ATOM 494 O O . ARG A 1 66 ? 4.400 -2.539 8.153 1.00 94.25 66 ARG A O 1
ATOM 501 N N . THR A 1 67 ? 5.095 -4.669 8.037 1.00 93.44 67 THR A N 1
ATOM 502 C CA . THR A 1 67 ? 5.701 -4.535 6.713 1.00 93.44 67 THR A CA 1
ATOM 503 C C . THR A 1 67 ? 4.848 -5.200 5.654 1.00 93.44 67 THR A C 1
ATOM 505 O O . THR A 1 67 ? 4.387 -6.329 5.839 1.00 93.44 67 THR A O 1
ATOM 508 N N . PHE A 1 68 ? 4.740 -4.537 4.513 1.00 92.62 68 PHE A N 1
ATOM 509 C CA . PHE A 1 68 ? 4.130 -5.043 3.298 1.00 92.62 68 PHE A CA 1
ATOM 510 C C . PHE A 1 68 ? 5.128 -4.904 2.151 1.00 92.62 68 PHE A C 1
ATOM 512 O O . PHE A 1 68 ? 5.752 -3.857 1.981 1.00 92.62 68 PHE A O 1
ATOM 519 N N . ARG A 1 69 ? 5.330 -5.971 1.382 1.00 91.81 69 ARG A N 1
ATOM 520 C CA . ARG A 1 69 ? 6.277 -5.986 0.272 1.00 91.81 69 ARG A CA 1
ATOM 521 C C . ARG A 1 69 ? 5.639 -6.584 -0.965 1.00 91.81 69 ARG A C 1
ATOM 523 O O . ARG A 1 69 ? 5.092 -7.680 -0.913 1.00 91.81 69 ARG A O 1
ATOM 530 N N . LEU A 1 70 ? 5.808 -5.874 -2.068 1.00 91.12 70 LEU A N 1
ATOM 531 C CA . LEU A 1 70 ? 5.539 -6.338 -3.417 1.00 91.12 70 LEU A CA 1
ATOM 532 C C . LEU A 1 70 ? 6.873 -6.469 -4.150 1.00 91.12 70 LEU A C 1
ATOM 534 O O . LEU A 1 70 ? 7.752 -5.614 -3.990 1.00 91.12 70 LEU A O 1
ATOM 538 N N . GLN A 1 71 ? 7.054 -7.523 -4.937 1.00 91.62 71 GLN A N 1
ATOM 539 C CA . GLN A 1 71 ? 8.280 -7.741 -5.702 1.00 91.62 71 GLN A CA 1
ATOM 540 C C . GLN A 1 71 ? 8.017 -8.541 -6.980 1.00 91.62 71 GLN A C 1
ATOM 542 O O . GLN A 1 71 ? 7.325 -9.554 -6.933 1.00 91.62 71 GLN A O 1
ATOM 547 N N . ASP A 1 72 ? 8.599 -8.121 -8.104 1.00 88.94 72 ASP A N 1
ATOM 548 C CA . ASP A 1 72 ? 8.540 -8.908 -9.342 1.00 88.94 72 ASP A CA 1
ATOM 549 C C . ASP A 1 72 ? 9.267 -10.249 -9.172 1.00 88.94 72 ASP A C 1
ATOM 551 O O . ASP A 1 72 ? 10.232 -10.366 -8.410 1.00 88.94 72 ASP A O 1
ATOM 555 N N . SER A 1 73 ? 8.851 -11.266 -9.927 1.00 85.75 73 SER A N 1
ATOM 556 C CA . SER A 1 73 ? 9.487 -12.589 -9.899 1.00 85.75 73 SER A CA 1
ATOM 557 C C . SER A 1 73 ? 10.971 -12.556 -10.283 1.00 85.75 73 SER A C 1
ATOM 559 O O . SER A 1 73 ? 11.771 -13.301 -9.722 1.00 85.75 73 SER A O 1
ATOM 561 N N . ASP A 1 74 ? 11.348 -11.674 -11.214 1.00 86.75 74 ASP A N 1
ATOM 562 C CA . ASP A 1 74 ? 12.738 -11.443 -11.634 1.00 86.75 74 ASP A CA 1
ATOM 563 C C . ASP A 1 74 ? 13.510 -10.510 -10.681 1.00 86.75 74 ASP A C 1
ATOM 565 O O . ASP A 1 74 ? 14.691 -10.229 -10.878 1.00 86.75 74 ASP A O 1
ATOM 569 N N . GLN A 1 75 ? 12.835 -10.043 -9.627 1.00 85.62 75 GLN A N 1
ATOM 570 C CA . GLN A 1 75 ? 13.320 -9.098 -8.634 1.00 85.62 75 GLN A CA 1
ATOM 571 C C . GLN A 1 75 ? 13.742 -7.739 -9.205 1.00 85.62 75 GLN A C 1
ATOM 573 O O . GLN A 1 75 ? 14.393 -6.979 -8.495 1.00 85.62 75 GLN A O 1
ATOM 578 N N . SER A 1 76 ? 13.395 -7.371 -10.435 1.00 87.12 76 SER A N 1
ATOM 579 C CA . SER A 1 76 ? 13.804 -6.090 -11.025 1.00 87.12 76 SER A CA 1
ATOM 580 C C . SER A 1 76 ? 13.198 -4.899 -10.270 1.00 87.12 76 SER A C 1
ATOM 582 O O . SER A 1 76 ? 13.912 -3.956 -9.900 1.00 87.12 76 SER A O 1
ATOM 584 N N . ARG A 1 77 ? 11.912 -4.990 -9.916 1.00 89.06 77 ARG A N 1
ATOM 585 C CA . ARG A 1 77 ? 11.184 -3.977 -9.143 1.00 89.06 77 ARG A CA 1
ATOM 586 C C . ARG A 1 77 ? 10.729 -4.509 -7.792 1.00 89.06 77 ARG A C 1
ATOM 588 O O . ARG A 1 77 ? 10.418 -5.690 -7.631 1.00 89.06 77 ARG A O 1
ATOM 595 N N . PHE A 1 78 ? 10.683 -3.616 -6.807 1.00 90.19 78 PHE A N 1
ATOM 596 C CA . PHE A 1 78 ? 10.027 -3.892 -5.533 1.00 90.19 78 PHE A CA 1
ATOM 597 C C . PHE A 1 78 ? 9.454 -2.617 -4.918 1.00 90.19 78 PHE A C 1
ATOM 599 O O . PHE A 1 78 ? 9.964 -1.518 -5.145 1.00 90.19 78 PHE A O 1
ATOM 606 N N . ALA A 1 79 ? 8.440 -2.799 -4.081 1.00 89.44 79 ALA A N 1
ATOM 607 C CA . ALA A 1 79 ? 7.947 -1.806 -3.142 1.00 89.44 79 ALA A CA 1
ATOM 608 C C . ALA A 1 79 ? 7.954 -2.436 -1.749 1.00 89.44 79 ALA A C 1
ATOM 610 O O . ALA A 1 79 ? 7.426 -3.529 -1.558 1.00 89.44 79 ALA A O 1
ATOM 611 N N . HIS A 1 80 ? 8.580 -1.774 -0.786 1.00 91.94 80 HIS A N 1
ATOM 612 C CA . HIS A 1 80 ? 8.599 -2.174 0.612 1.00 91.94 80 HIS A CA 1
ATOM 613 C C . HIS A 1 80 ? 8.017 -1.040 1.440 1.00 91.94 80 HIS A C 1
ATOM 615 O O . HIS A 1 80 ? 8.517 0.081 1.395 1.00 91.94 80 HIS A O 1
ATOM 621 N N . VAL A 1 81 ? 6.952 -1.350 2.162 1.00 93.19 81 VAL A N 1
ATOM 622 C CA . VAL A 1 81 ? 6.169 -0.398 2.935 1.00 93.19 81 VAL A CA 1
ATOM 623 C C . VAL A 1 81 ? 6.209 -0.806 4.396 1.00 93.19 81 VAL A 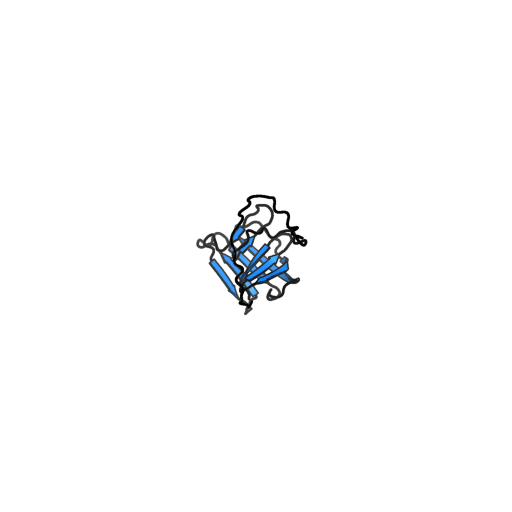C 1
ATOM 625 O O . VAL A 1 81 ? 5.987 -1.976 4.714 1.00 93.19 81 VAL A O 1
ATOM 628 N N . VAL A 1 82 ? 6.497 0.148 5.275 1.00 95.12 82 VAL A N 1
ATOM 629 C CA . VAL A 1 82 ? 6.481 -0.032 6.729 1.00 95.12 82 VAL A CA 1
ATOM 630 C C . VAL A 1 82 ? 5.445 0.911 7.319 1.00 95.12 82 VAL A C 1
ATOM 632 O O . VAL A 1 82 ? 5.552 2.123 7.162 1.00 95.12 82 VAL A O 1
ATOM 635 N N . PHE A 1 83 ? 4.442 0.367 8.002 1.00 95.06 83 PHE A N 1
ATOM 636 C CA . PHE A 1 83 ? 3.396 1.172 8.625 1.00 95.06 83 PHE A CA 1
ATOM 637 C C . PHE A 1 83 ? 3.734 1.520 10.083 1.00 95.06 83 PHE A C 1
ATOM 639 O O . PHE A 1 83 ? 4.279 0.700 10.836 1.00 95.06 83 PHE A O 1
ATOM 646 N N . SER A 1 84 ? 3.369 2.728 10.515 1.00 95.31 84 SER A N 1
ATOM 647 C CA . SER A 1 84 ? 3.518 3.166 11.909 1.00 95.31 84 SER A CA 1
ATOM 648 C C . SER A 1 84 ? 2.618 2.375 12.866 1.00 95.31 84 SER A C 1
ATOM 650 O O . SER A 1 84 ? 3.034 2.048 13.978 1.00 95.31 84 SER A O 1
ATOM 652 N N . SER A 1 85 ? 1.430 1.984 12.408 1.00 94.00 85 SER A N 1
ATOM 653 C CA . SER A 1 85 ? 0.457 1.129 13.097 1.00 94.00 85 SER A CA 1
ATOM 654 C C . SER A 1 85 ? -0.138 0.109 12.120 1.00 94.00 85 SER A C 1
ATOM 656 O O . SER A 1 85 ? 0.170 0.134 10.933 1.00 94.00 85 SER A O 1
ATOM 658 N N . VAL A 1 86 ? -0.933 -0.845 12.607 1.00 93.19 86 VAL A N 1
ATOM 659 C CA . VAL A 1 86 ? -1.632 -1.795 11.730 1.00 93.19 86 VAL A CA 1
ATOM 660 C C . VAL A 1 86 ? -2.886 -1.121 11.145 1.00 93.19 86 VAL A C 1
ATOM 662 O O . VAL A 1 86 ? -3.832 -0.883 11.900 1.00 93.19 86 VAL A O 1
ATOM 665 N N . PRO A 1 87 ? -2.938 -0.821 9.832 1.00 91.44 87 PRO A N 1
ATOM 666 C CA . PRO A 1 87 ? -4.133 -0.266 9.200 1.00 91.44 87 PRO A CA 1
ATOM 667 C C . PRO A 1 87 ? -5.269 -1.293 9.177 1.00 91.44 87 PRO A C 1
ATOM 669 O O . PRO A 1 87 ? -5.162 -2.336 8.535 1.00 91.44 87 PRO A O 1
ATOM 672 N N . SER A 1 88 ? -6.360 -1.004 9.883 1.00 90.69 88 SER A N 1
ATOM 673 C CA . SER A 1 88 ? -7.487 -1.943 10.015 1.00 90.69 88 SER A CA 1
ATOM 674 C C . SER A 1 88 ? -8.849 -1.270 10.175 1.00 90.69 88 SER A C 1
ATOM 676 O O . SER A 1 88 ? -9.855 -1.825 9.736 1.00 90.69 88 SER A O 1
ATOM 678 N N . VAL A 1 89 ? -8.899 -0.074 10.763 1.00 92.62 89 VAL A N 1
ATOM 679 C CA . VAL A 1 89 ? -10.145 0.644 11.048 1.00 92.62 89 VAL A CA 1
ATOM 680 C C . VAL A 1 89 ? -10.359 1.738 10.010 1.00 92.62 89 VAL A C 1
ATOM 682 O O . VAL A 1 89 ? -9.443 2.488 9.702 1.00 92.62 89 VAL A O 1
ATOM 685 N N . VAL A 1 90 ? -11.569 1.826 9.455 1.00 93.75 90 VAL A N 1
ATOM 686 C CA . VAL A 1 90 ? -11.931 2.876 8.489 1.00 93.75 90 VAL A CA 1
ATOM 687 C C . VAL A 1 90 ? -11.815 4.259 9.133 1.00 93.75 90 VAL A C 1
ATOM 689 O O . VAL A 1 90 ? -12.182 4.433 10.291 1.00 93.75 90 VAL A O 1
ATOM 692 N N . SER A 1 91 ? -11.326 5.227 8.359 1.00 92.88 91 SER A N 1
ATOM 693 C CA . SER A 1 91 ? -11.013 6.603 8.761 1.00 92.88 91 SER A CA 1
ATOM 694 C C . SER A 1 91 ? -9.825 6.762 9.716 1.00 92.88 91 SER A C 1
ATOM 696 O O . SER A 1 91 ? -9.488 7.895 10.066 1.00 92.88 91 SER A O 1
ATOM 698 N N . ASP A 1 92 ? -9.132 5.678 10.087 1.00 92.31 92 ASP A N 1
ATOM 699 C CA . ASP A 1 92 ? -7.834 5.799 10.749 1.00 92.31 92 ASP A CA 1
ATOM 700 C C . ASP A 1 92 ? -6.780 6.313 9.772 1.00 92.31 92 ASP A C 1
ATOM 702 O O . ASP A 1 92 ? -6.764 5.969 8.584 1.00 92.31 92 ASP A O 1
ATOM 706 N N . ARG A 1 93 ? -5.845 7.097 10.311 1.00 95.25 93 ARG A N 1
ATOM 707 C CA . ARG A 1 93 ? -4.669 7.560 9.584 1.00 95.25 93 ARG A CA 1
ATOM 708 C C . ARG A 1 93 ? -3.418 6.846 10.059 1.00 95.25 93 ARG A C 1
ATOM 710 O O . ARG A 1 93 ? -3.162 6.733 11.257 1.00 95.25 93 ARG A O 1
ATOM 717 N N . VAL A 1 94 ? -2.626 6.389 9.102 1.00 94.88 94 VAL A N 1
ATOM 718 C CA . VAL A 1 94 ? -1.373 5.675 9.321 1.00 94.88 94 VAL A CA 1
ATOM 719 C C . VAL A 1 94 ? -0.267 6.330 8.508 1.00 94.88 94 VAL A C 1
ATOM 721 O O . VAL A 1 94 ? -0.478 6.776 7.384 1.00 94.88 94 VAL A O 1
ATOM 724 N N . THR A 1 95 ? 0.935 6.379 9.068 1.00 95.75 95 THR A N 1
ATOM 725 C CA . THR A 1 95 ? 2.121 6.795 8.320 1.00 95.75 95 THR A CA 1
ATOM 726 C C . THR A 1 95 ? 2.748 5.560 7.692 1.00 95.75 95 THR A C 1
ATOM 728 O O . THR A 1 95 ? 2.987 4.568 8.381 1.00 95.75 95 THR A O 1
ATOM 731 N N . ALA A 1 96 ? 3.015 5.621 6.395 1.00 93.88 96 ALA A N 1
ATOM 732 C CA . ALA A 1 96 ? 3.662 4.578 5.625 1.00 93.88 96 ALA A CA 1
ATOM 733 C C . ALA A 1 96 ? 5.033 5.068 5.151 1.00 93.88 96 ALA A C 1
ATOM 735 O O . ALA A 1 96 ? 5.129 6.027 4.386 1.00 93.88 96 ALA A O 1
ATOM 736 N N . GLU A 1 97 ? 6.096 4.398 5.586 1.00 94.00 97 GLU A N 1
ATOM 737 C CA . GLU A 1 97 ? 7.422 4.589 5.011 1.00 94.00 97 GLU A CA 1
ATOM 738 C C . GLU A 1 97 ? 7.569 3.710 3.773 1.00 94.00 97 GLU A C 1
ATOM 740 O O . GLU A 1 97 ? 7.440 2.486 3.859 1.00 94.00 97 GLU A O 1
ATOM 745 N N . VAL A 1 98 ? 7.831 4.324 2.620 1.00 89.81 98 VAL A N 1
ATOM 746 C CA . VAL A 1 98 ? 7.820 3.642 1.322 1.00 89.81 98 VAL A CA 1
ATOM 747 C C . VAL A 1 98 ? 9.218 3.641 0.713 1.00 89.81 98 VAL A C 1
ATOM 749 O O . VAL A 1 98 ? 9.811 4.678 0.437 1.00 89.81 98 VAL A O 1
ATOM 752 N N . THR A 1 99 ? 9.744 2.444 0.462 1.00 89.94 99 THR A N 1
ATOM 753 C CA . THR A 1 99 ? 10.981 2.218 -0.291 1.00 89.94 99 THR A CA 1
ATOM 754 C C . THR A 1 99 ? 10.650 1.524 -1.605 1.00 89.94 99 THR A C 1
ATOM 756 O O . THR A 1 99 ? 10.113 0.417 -1.597 1.00 89.94 99 THR A O 1
ATOM 759 N N . VAL A 1 100 ? 11.010 2.134 -2.734 1.00 87.50 100 VAL A N 1
ATOM 760 C CA . VAL A 1 100 ? 10.755 1.576 -4.069 1.00 87.50 100 VAL A CA 1
ATOM 761 C C . VAL A 1 100 ? 12.030 1.424 -4.890 1.00 87.50 100 VAL A C 1
ATOM 763 O O . VAL A 1 100 ? 12.960 2.222 -4.784 1.00 87.50 100 VAL A O 1
ATOM 766 N N . ARG A 1 101 ? 12.051 0.412 -5.759 1.00 87.19 101 ARG A N 1
ATOM 767 C CA . ARG A 1 101 ? 13.030 0.263 -6.841 1.00 87.19 101 ARG A CA 1
ATOM 768 C C . ARG A 1 101 ? 12.302 0.028 -8.154 1.00 87.19 101 ARG A C 1
ATOM 770 O O . ARG A 1 101 ? 11.450 -0.853 -8.226 1.00 87.19 101 ARG A O 1
ATOM 777 N N . GLY A 1 102 ? 12.688 0.780 -9.186 1.00 78.88 102 GLY A N 1
ATOM 778 C CA . GLY A 1 102 ? 12.139 0.638 -10.538 1.00 78.88 102 GLY A CA 1
ATOM 779 C C . GLY A 1 102 ? 10.660 1.029 -10.658 1.00 78.88 102 GLY A C 1
ATOM 780 O O . GLY A 1 102 ? 9.990 0.600 -11.591 1.00 78.88 102 GLY A O 1
ATOM 781 N N . LEU A 1 103 ? 10.162 1.831 -9.713 1.00 72.38 103 LEU A N 1
ATOM 782 C CA . LEU A 1 103 ? 8.850 2.479 -9.732 1.00 72.38 103 LEU A CA 1
ATOM 783 C C . LEU A 1 103 ? 9.047 3.996 -9.634 1.00 72.38 103 LEU A C 1
ATOM 785 O O . LEU A 1 103 ? 10.138 4.455 -9.281 1.00 72.38 103 LEU A O 1
ATOM 789 N N . ALA A 1 104 ? 7.997 4.764 -9.934 1.00 70.44 104 ALA A N 1
ATOM 790 C CA . ALA A 1 104 ? 7.997 6.207 -9.723 1.00 70.44 104 ALA A CA 1
ATOM 791 C C . ALA A 1 104 ? 8.397 6.533 -8.274 1.00 70.44 104 ALA A C 1
ATOM 793 O O . ALA A 1 104 ? 7.965 5.860 -7.335 1.00 70.44 104 ALA A O 1
ATOM 794 N N . ALA A 1 105 ? 9.255 7.541 -8.101 1.00 64.31 105 ALA A N 1
ATOM 795 C CA . ALA A 1 105 ? 9.683 7.967 -6.778 1.00 64.31 105 ALA A CA 1
ATOM 796 C C . ALA A 1 105 ? 8.471 8.483 -5.997 1.00 64.31 105 ALA A C 1
ATOM 798 O O . ALA A 1 105 ? 7.763 9.380 -6.451 1.00 64.31 105 ALA A O 1
ATOM 799 N N . VAL A 1 106 ? 8.259 7.913 -4.818 1.00 68.50 106 VAL A N 1
ATOM 800 C CA . VAL A 1 106 ? 7.248 8.357 -3.859 1.00 68.50 106 VAL A CA 1
ATOM 801 C C . VAL A 1 106 ? 7.970 9.055 -2.717 1.00 68.50 106 VAL A C 1
ATOM 803 O O . VAL A 1 106 ? 9.137 8.751 -2.450 1.00 68.50 106 VAL A O 1
ATOM 806 N N . GLY A 1 107 ? 7.297 9.987 -2.040 1.00 69.62 107 GLY A N 1
ATOM 807 C CA . GLY A 1 107 ? 7.801 10.509 -0.771 1.00 69.62 107 GLY A CA 1
ATOM 808 C C . GLY A 1 107 ? 8.153 9.353 0.171 1.00 69.62 107 GLY A C 1
ATOM 809 O O . GLY A 1 107 ? 7.453 8.343 0.205 1.00 69.62 107 GLY A O 1
ATOM 810 N N . SER A 1 108 ? 9.256 9.474 0.911 1.00 75.94 108 SER A N 1
ATOM 811 C CA . SER A 1 108 ? 9.742 8.394 1.781 1.00 75.94 108 SER A CA 1
ATOM 812 C C . SER A 1 108 ? 8.816 8.111 2.963 1.00 75.94 108 SER A C 1
ATOM 814 O O . SER A 1 108 ? 8.864 7.012 3.503 1.00 75.94 108 SER A O 1
ATOM 816 N N . SER A 1 109 ? 7.980 9.077 3.349 1.00 90.69 109 SER A N 1
ATOM 817 C CA . SER A 1 109 ? 6.976 8.971 4.405 1.00 90.69 109 SER A CA 1
ATOM 818 C C . SER A 1 109 ? 5.678 9.603 3.919 1.00 90.69 109 SER A C 1
ATOM 820 O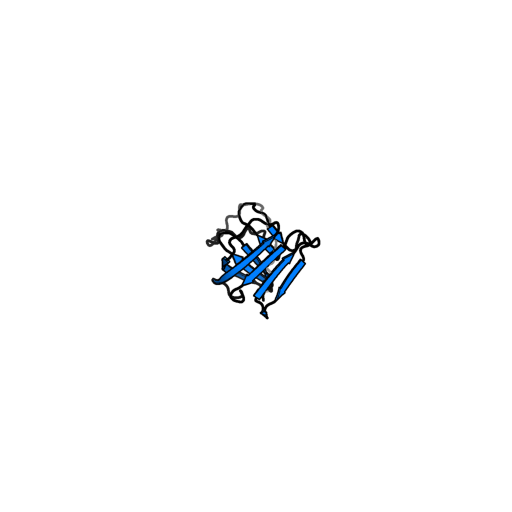 O . SER A 1 109 ? 5.672 10.756 3.484 1.00 90.69 109 SER A O 1
ATOM 822 N N . ILE A 1 110 ? 4.600 8.826 3.942 1.00 91.75 110 ILE A N 1
ATOM 823 C CA . ILE A 1 110 ? 3.303 9.185 3.372 1.00 91.75 110 ILE A CA 1
ATOM 824 C C . ILE A 1 110 ? 2.243 8.977 4.446 1.00 91.75 110 ILE A C 1
ATOM 826 O O . ILE A 1 110 ? 2.144 7.896 5.024 1.00 91.75 110 ILE A O 1
ATOM 830 N N . GLU A 1 111 ? 1.442 10.000 4.723 1.00 94.31 111 GLU A N 1
ATOM 831 C CA . GLU A 1 111 ? 0.236 9.842 5.534 1.00 94.31 111 GLU A CA 1
ATOM 832 C C . GLU A 1 111 ? -0.869 9.237 4.666 1.00 94.31 111 GLU A C 1
ATOM 834 O O . GLU A 1 111 ? -1.137 9.708 3.560 1.00 94.31 111 GLU A O 1
ATOM 839 N N . MET A 1 112 ? -1.483 8.167 5.158 1.00 93.44 112 MET A N 1
ATOM 840 C CA . MET A 1 112 ? -2.513 7.420 4.451 1.00 93.44 112 MET A CA 1
ATOM 841 C C . MET A 1 112 ? -3.747 7.257 5.327 1.00 93.44 112 MET A C 1
ATOM 843 O O . MET A 1 112 ? -3.630 6.966 6.515 1.00 93.44 112 MET A O 1
ATOM 847 N N . GLU A 1 113 ? -4.927 7.385 4.733 1.00 95.38 113 GLU A N 1
ATOM 848 C CA . GLU A 1 113 ? -6.206 7.097 5.377 1.00 95.38 113 GLU A CA 1
ATOM 849 C C . GLU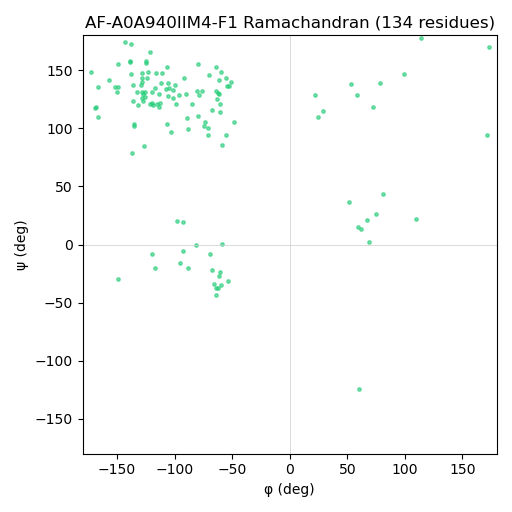 A 1 113 ? -6.711 5.714 4.966 1.00 95.38 113 GLU A C 1
ATOM 851 O O . GLU A 1 113 ? -6.678 5.354 3.786 1.00 95.38 113 GLU A O 1
ATOM 856 N N . VAL A 1 114 ? -7.225 4.943 5.923 1.00 94.56 114 VAL A N 1
ATOM 857 C CA . VAL A 1 114 ? -7.983 3.724 5.631 1.00 94.56 114 VAL A CA 1
ATOM 858 C C . VAL A 1 114 ? -9.368 4.116 5.119 1.00 94.56 114 VAL A C 1
ATOM 860 O O . VAL A 1 114 ? -10.264 4.443 5.891 1.00 94.56 114 VAL A O 1
ATOM 863 N N . VAL A 1 115 ? -9.573 4.052 3.809 1.00 94.69 115 VAL A N 1
ATOM 864 C CA . VAL A 1 115 ? -10.839 4.473 3.182 1.00 94.69 115 VAL A CA 1
ATOM 865 C C . VAL A 1 115 ? -11.875 3.352 3.108 1.00 94.69 115 VAL A C 1
ATOM 867 O O . VAL A 1 115 ? -13.068 3.609 2.967 1.00 94.69 115 VAL A O 1
ATOM 870 N N . LYS A 1 116 ? -11.438 2.090 3.197 1.00 92.69 116 LYS A N 1
ATOM 871 C CA . LYS A 1 116 ? -12.325 0.921 3.195 1.00 92.69 116 LYS A CA 1
ATOM 872 C C . LYS A 1 116 ? -11.646 -0.272 3.861 1.00 92.69 116 LYS A C 1
ATOM 874 O O . LYS A 1 116 ? -10.466 -0.520 3.633 1.00 92.69 116 LYS A O 1
ATOM 879 N N . ALA A 1 117 ? -12.412 -1.052 4.616 1.00 91.44 117 ALA A N 1
ATOM 880 C CA . ALA A 1 117 ? -12.015 -2.365 5.110 1.00 91.44 117 ALA A CA 1
ATOM 881 C C . ALA A 1 117 ? -13.158 -3.348 4.832 1.00 91.44 117 ALA A C 1
ATOM 883 O O . ALA A 1 117 ? -14.290 -3.128 5.260 1.00 91.44 117 ALA A O 1
ATOM 884 N N . GLU A 1 118 ? -12.887 -4.399 4.062 1.00 89.31 118 GLU A N 1
ATOM 885 C CA . GLU A 1 118 ? -13.894 -5.390 3.677 1.00 89.31 118 GLU A CA 1
ATOM 886 C C . GLU A 1 118 ? -13.246 -6.762 3.474 1.00 89.31 118 GLU A C 1
ATOM 888 O O . GLU A 1 118 ? -12.250 -6.902 2.759 1.00 89.31 118 GLU A O 1
ATOM 893 N N . GLY A 1 119 ? -13.832 -7.795 4.085 1.00 87.81 119 GLY A N 1
ATOM 894 C CA . GLY A 1 119 ? -13.302 -9.155 4.016 1.00 87.81 119 GLY A CA 1
ATOM 895 C C . GLY A 1 119 ? -11.884 -9.226 4.585 1.00 87.81 119 GLY A C 1
ATOM 896 O O . GLY A 1 119 ? -11.658 -8.831 5.724 1.00 87.81 119 GLY A O 1
ATOM 897 N N . ASN A 1 120 ? -10.930 -9.722 3.790 1.00 89.44 120 ASN A N 1
ATOM 898 C CA . ASN A 1 120 ? -9.515 -9.764 4.173 1.00 89.44 120 ASN A CA 1
ATOM 899 C C . ASN A 1 120 ? -8.693 -8.604 3.598 1.00 89.44 120 ASN A C 1
ATOM 901 O O . ASN A 1 120 ? -7.482 -8.741 3.482 1.00 89.44 120 ASN A O 1
ATOM 905 N N . ARG A 1 121 ? -9.316 -7.494 3.189 1.00 91.06 121 ARG A N 1
ATOM 906 C CA . ARG A 1 121 ? -8.622 -6.415 2.479 1.00 91.06 121 ARG A CA 1
ATOM 907 C C . ARG A 1 121 ? -8.862 -5.060 3.112 1.00 91.06 121 ARG A C 1
ATOM 909 O O . ARG A 1 121 ? -9.944 -4.770 3.624 1.00 91.06 121 ARG A O 1
ATOM 916 N N . VAL A 1 122 ? -7.839 -4.225 3.008 1.00 92.88 122 VAL A N 1
ATOM 917 C CA . VAL A 1 122 ? -7.832 -2.845 3.478 1.00 92.88 122 VAL A CA 1
ATOM 918 C C . VAL A 1 122 ? -7.384 -1.954 2.326 1.00 92.88 122 VAL A C 1
ATOM 920 O O . VAL A 1 122 ? -6.369 -2.223 1.681 1.00 92.88 122 VAL A O 1
ATOM 923 N N . TRP A 1 123 ? -8.159 -0.907 2.061 1.00 94.31 123 TRP A N 1
ATOM 924 C CA . TRP A 1 123 ? -7.863 0.122 1.075 1.00 94.31 123 TRP A CA 1
ATOM 925 C C . TRP A 1 123 ? -7.332 1.345 1.807 1.00 94.31 123 TRP A C 1
ATOM 927 O O . TRP A 1 123 ? -7.977 1.863 2.720 1.00 94.31 123 TRP A O 1
ATOM 937 N N . LEU A 1 124 ? -6.166 1.804 1.378 1.00 93.44 124 LEU A N 1
ATOM 938 C CA . LEU A 1 124 ? -5.473 2.966 1.907 1.00 93.44 124 LEU A CA 1
ATOM 939 C C . LEU A 1 124 ? -5.356 4.010 0.805 1.00 93.44 124 LEU A C 1
ATOM 941 O O . LEU A 1 124 ? -4.986 3.676 -0.321 1.00 93.44 124 LEU A O 1
ATOM 945 N N . SER A 1 125 ? -5.646 5.264 1.127 1.00 92.12 125 SER A N 1
ATOM 946 C CA . SER A 1 125 ? -5.551 6.377 0.187 1.00 92.12 125 SER A CA 1
ATOM 947 C C . SER A 1 125 ? -4.645 7.473 0.721 1.00 92.12 125 SER A C 1
ATOM 949 O O . SER A 1 125 ? -4.634 7.759 1.915 1.00 92.12 125 SER A O 1
ATOM 951 N N . SER A 1 126 ? -3.894 8.091 -0.179 1.00 89.50 126 SER A N 1
ATOM 952 C CA . SER A 1 126 ? -3.178 9.342 0.045 1.00 89.50 126 SER A CA 1
ATOM 953 C C . SER A 1 126 ? -3.220 10.171 -1.237 1.00 89.50 126 SER A C 1
ATOM 955 O O . SER A 1 126 ? -3.639 9.687 -2.288 1.00 89.50 126 SER A O 1
ATOM 957 N N . GLU A 1 127 ? -2.713 11.400 -1.184 1.00 83.94 127 GLU A N 1
ATOM 958 C CA . GLU A 1 127 ? -2.637 12.272 -2.363 1.00 83.94 127 GLU A CA 1
ATOM 959 C C . GLU A 1 127 ? -1.757 11.702 -3.491 1.00 83.94 127 GLU A C 1
ATOM 961 O O . GLU A 1 127 ? -1.958 12.026 -4.659 1.00 83.94 127 GLU A O 1
ATOM 966 N N . THR A 1 128 ? -0.772 10.862 -3.153 1.00 82.75 128 THR A N 1
ATOM 967 C CA . THR A 1 128 ? 0.278 10.418 -4.092 1.00 82.75 128 THR A CA 1
ATOM 968 C C . THR A 1 128 ? 0.271 8.920 -4.369 1.00 82.75 128 THR A C 1
ATOM 970 O O . THR A 1 128 ? 0.824 8.476 -5.375 1.00 82.75 128 THR A O 1
ATOM 973 N N . VAL A 1 129 ? -0.346 8.129 -3.493 1.00 85.94 129 VAL A N 1
ATOM 974 C CA . VAL A 1 129 ? -0.369 6.671 -3.580 1.00 85.94 129 VAL A CA 1
ATOM 975 C C . VAL A 1 129 ? -1.655 6.124 -2.981 1.00 85.94 129 VAL A C 1
ATOM 977 O O . VAL A 1 129 ? -2.066 6.502 -1.885 1.00 85.94 129 VAL A O 1
ATOM 980 N N . ASN A 1 130 ? -2.258 5.179 -3.685 1.00 89.69 130 ASN A N 1
ATOM 981 C CA . ASN A 1 130 ? -3.336 4.348 -3.180 1.00 89.69 130 ASN A CA 1
ATOM 982 C C . ASN A 1 130 ? -2.828 2.918 -3.029 1.00 89.69 130 ASN A C 1
ATOM 984 O O . ASN A 1 130 ? -1.985 2.460 -3.802 1.00 89.69 130 ASN A O 1
ATOM 988 N N . MET A 1 131 ? -3.333 2.193 -2.039 1.00 90.00 131 MET A N 1
ATOM 989 C CA . MET A 1 131 ? -2.927 0.816 -1.788 1.00 90.00 131 MET A CA 1
ATOM 990 C C . MET A 1 131 ? -4.121 -0.060 -1.463 1.00 90.00 131 MET A C 1
ATOM 992 O O . MET A 1 131 ? -5.065 0.366 -0.802 1.00 90.00 131 MET A O 1
ATOM 996 N N . ILE A 1 132 ? -4.034 -1.314 -1.886 1.00 91.81 132 ILE A N 1
ATOM 997 C CA . ILE A 1 132 ? -4.883 -2.392 -1.390 1.00 91.81 132 ILE A CA 1
ATOM 998 C C . ILE A 1 132 ? -3.942 -3.415 -0.784 1.00 91.81 132 ILE A C 1
ATOM 1000 O O . ILE A 1 132 ? -3.050 -3.915 -1.468 1.00 91.81 132 ILE A O 1
ATOM 1004 N N . ILE A 1 133 ? -4.126 -3.718 0.493 1.00 91.75 133 ILE A N 1
ATOM 1005 C CA . ILE A 1 133 ? -3.318 -4.703 1.211 1.00 91.75 133 ILE A CA 1
ATOM 1006 C C . ILE A 1 133 ? -4.223 -5.768 1.832 1.00 91.75 133 ILE A C 1
ATOM 1008 O O . ILE A 1 133 ? -5.403 -5.496 2.084 1.00 91.75 133 ILE A O 1
ATOM 1012 N N . PRO A 1 134 ? -3.704 -6.976 2.105 1.00 90.06 134 PRO A N 1
ATOM 1013 C CA . PRO A 1 134 ? -4.391 -7.900 2.990 1.00 90.06 134 PRO A CA 1
ATOM 1014 C C . PRO A 1 134 ? -4.562 -7.272 4.384 1.00 90.06 134 PRO A C 1
ATOM 1016 O O . PRO A 1 134 ? -3.731 -6.482 4.823 1.00 90.06 134 PRO A O 1
ATOM 1019 N N . ALA A 1 135 ? -5.637 -7.605 5.084 1.00 85.31 135 ALA A N 1
ATOM 1020 C CA . ALA A 1 135 ? -5.828 -7.236 6.476 1.00 85.31 135 ALA A CA 1
ATOM 1021 C C . ALA A 1 135 ? -4.742 -7.918 7.324 1.00 85.31 135 ALA A C 1
ATOM 1023 O O . ALA A 1 135 ? -4.466 -9.109 7.150 1.00 85.31 135 ALA A O 1
ATOM 1024 N N . LEU A 1 136 ? -4.112 -7.117 8.183 1.00 71.44 136 LEU A N 1
ATOM 1025 C CA . LEU A 1 136 ? -2.944 -7.445 9.003 1.00 71.44 136 LEU A CA 1
ATOM 1026 C C . LEU A 1 136 ? -3.316 -8.010 10.374 1.00 71.44 136 LEU A C 1
ATOM 1028 O O . LEU A 1 136 ? -4.313 -7.528 10.955 1.00 71.44 136 LEU A O 1
#

Organism: NCBI:txid2840757